Protein AF-A0A956YEV0-F1 (afdb_monomer_lite)

Radius of gyration: 24.1 Å; chains: 1; bounding box: 55×57×58 Å

Foldseek 3Di:
DVVVVVVVVVVVCVVCVVVVVVVVVVVVVVVCCVVVVVVLVVVQVVCVVVVHDNVSVVVVCCVVVVVVPDPDQDPVLVLCVVCVVVVVVQLVCLVVVVWAPDDVHNQFTARPPPCLQQADVRTWHWDCPPHTKIWGCGPRDNWIKMFDQDVVRQLVDCQDNNDFKHFPDDNDNRITTMDGRDD

Structure (mmCIF, N/CA/C/O backbone):
data_AF-A0A956YEV0-F1
#
_entry.id   AF-A0A956YEV0-F1
#
loop_
_atom_site.group_PDB
_atom_site.id
_atom_site.type_symbol
_atom_site.label_atom_id
_atom_site.label_alt_id
_atom_site.label_comp_id
_atom_site.label_asym_id
_atom_site.label_entity_id
_atom_site.label_seq_id
_atom_site.pdbx_PDB_ins_code
_atom_site.Cartn_x
_atom_site.Cartn_y
_atom_site.Cartn_z
_atom_site.occupancy
_atom_site.B_iso_or_equiv
_atom_site.auth_seq_id
_atom_site.auth_comp_id
_atom_site.auth_asym_id
_atom_site.auth_atom_id
_atom_site.pdbx_PDB_model_num
ATOM 1 N N . MET A 1 1 ? 11.017 -43.176 1.188 1.00 49.47 1 MET A N 1
ATOM 2 C CA . MET A 1 1 ? 12.329 -42.519 1.404 1.00 49.47 1 MET A CA 1
ATOM 3 C C . MET A 1 1 ? 12.764 -41.617 0.243 1.00 49.47 1 MET A C 1
ATOM 5 O O . MET A 1 1 ? 13.333 -40.572 0.508 1.00 49.47 1 MET A O 1
ATOM 9 N N . ILE A 1 2 ? 12.464 -41.952 -1.021 1.00 46.50 2 ILE A N 1
ATOM 10 C CA . ILE A 1 2 ? 12.851 -41.141 -2.201 1.00 46.50 2 ILE A CA 1
ATOM 11 C C . ILE A 1 2 ? 12.089 -39.799 -2.280 1.00 46.50 2 ILE A C 1
ATOM 13 O O . ILE A 1 2 ? 12.669 -38.778 -2.635 1.00 46.50 2 ILE A O 1
ATOM 17 N N . ILE A 1 3 ? 10.819 -39.773 -1.861 1.00 50.28 3 ILE A N 1
ATOM 18 C CA . ILE A 1 3 ? 9.962 -38.572 -1.911 1.00 50.28 3 ILE A CA 1
ATOM 19 C C . ILE A 1 3 ? 10.508 -37.441 -1.015 1.00 50.28 3 ILE A C 1
ATOM 21 O O . ILE A 1 3 ? 10.475 -36.281 -1.407 1.00 50.28 3 ILE A O 1
ATOM 25 N N . SER A 1 4 ? 11.101 -37.766 0.139 1.00 51.81 4 SER A N 1
ATOM 26 C CA . SER A 1 4 ? 11.660 -36.772 1.069 1.00 51.81 4 SER A CA 1
ATOM 27 C C . SER A 1 4 ? 12.926 -36.091 0.542 1.00 51.81 4 SER A C 1
ATOM 29 O O . SER A 1 4 ? 13.161 -34.928 0.849 1.00 51.81 4 SER A O 1
ATOM 31 N N . VAL A 1 5 ? 13.724 -36.785 -0.277 1.00 52.72 5 VAL A N 1
ATOM 32 C CA . VAL A 1 5 ? 14.942 -36.215 -0.876 1.00 52.72 5 VAL A CA 1
ATOM 33 C C . VAL A 1 5 ? 14.580 -35.266 -2.013 1.00 52.72 5 VAL A C 1
ATOM 35 O O . VAL A 1 5 ? 15.128 -34.173 -2.092 1.00 52.72 5 VAL A O 1
ATOM 38 N N . VAL A 1 6 ? 13.604 -35.636 -2.848 1.00 56.12 6 VAL A N 1
ATOM 39 C CA . VAL A 1 6 ? 13.112 -34.762 -3.925 1.00 56.12 6 VAL A CA 1
ATOM 40 C C . VAL A 1 6 ? 12.484 -33.496 -3.345 1.00 56.12 6 VAL A C 1
ATOM 42 O O . VAL A 1 6 ? 12.762 -32.409 -3.835 1.00 56.12 6 VAL A O 1
ATOM 45 N N . TYR A 1 7 ? 11.719 -33.612 -2.257 1.00 52.78 7 TYR A N 1
ATOM 46 C CA . TYR A 1 7 ? 11.111 -32.459 -1.591 1.00 52.78 7 TYR A CA 1
ATOM 47 C C . TYR A 1 7 ? 12.153 -31.550 -0.920 1.00 52.78 7 TYR A C 1
ATOM 49 O O . TYR A 1 7 ? 12.072 -30.332 -1.039 1.00 52.78 7 TYR A O 1
ATOM 57 N N . ALA A 1 8 ? 13.182 -32.123 -0.284 1.00 55.34 8 ALA A N 1
ATOM 58 C CA . ALA A 1 8 ? 14.284 -31.355 0.298 1.00 55.34 8 ALA A CA 1
ATOM 59 C C . ALA A 1 8 ? 15.119 -30.628 -0.770 1.00 55.34 8 ALA A C 1
ATOM 61 O O . ALA A 1 8 ? 15.509 -29.481 -0.568 1.00 55.34 8 ALA A O 1
ATOM 62 N N . VAL A 1 9 ? 15.349 -31.261 -1.926 1.00 56.38 9 VAL A N 1
ATOM 63 C CA . VAL A 1 9 ? 16.031 -30.640 -3.072 1.00 56.38 9 VAL A CA 1
ATOM 64 C C . VAL A 1 9 ? 15.164 -29.547 -3.698 1.00 56.38 9 VAL A C 1
ATOM 66 O O . VAL A 1 9 ? 15.685 -28.488 -4.031 1.00 56.38 9 VAL A O 1
ATOM 69 N N . TRP A 1 10 ? 13.850 -29.753 -3.807 1.00 50.56 10 TRP A N 1
ATOM 70 C CA . TRP A 1 10 ? 12.933 -28.746 -4.344 1.00 50.56 10 TRP A CA 1
ATOM 71 C C . TRP A 1 10 ? 12.845 -27.521 -3.425 1.00 50.56 10 TRP A C 1
ATOM 73 O O . TRP A 1 10 ? 13.013 -26.406 -3.899 1.00 50.56 10 TRP A O 1
ATOM 83 N N . ILE A 1 11 ? 12.728 -27.716 -2.105 1.00 57.25 11 ILE A N 1
ATOM 84 C CA . ILE A 1 11 ? 12.788 -26.628 -1.112 1.00 57.25 11 ILE A CA 1
ATOM 85 C C . ILE A 1 11 ? 14.146 -25.916 -1.164 1.00 57.25 11 ILE A C 1
ATOM 87 O O . ILE A 1 11 ? 14.185 -24.690 -1.157 1.00 57.25 11 ILE A O 1
ATOM 91 N N . TYR A 1 12 ? 15.257 -26.652 -1.266 1.00 53.91 12 TYR A N 1
ATOM 92 C CA . TYR A 1 12 ? 16.595 -26.061 -1.369 1.00 53.91 12 TYR A CA 1
ATOM 93 C C . TYR A 1 12 ? 16.759 -25.204 -2.632 1.00 53.91 12 TYR A C 1
ATOM 95 O O . TYR A 1 12 ? 17.322 -24.112 -2.568 1.00 53.91 12 TYR A O 1
ATOM 103 N N . ILE A 1 13 ? 16.240 -25.672 -3.772 1.00 51.28 13 ILE A N 1
ATOM 104 C CA . ILE A 1 13 ? 16.254 -24.927 -5.033 1.00 51.28 13 ILE A CA 1
ATOM 105 C C . ILE A 1 13 ? 15.357 -23.693 -4.916 1.00 51.28 13 ILE A C 1
ATOM 107 O O . ILE A 1 13 ? 15.847 -22.599 -5.172 1.00 51.28 13 ILE A O 1
ATOM 111 N N . SER A 1 14 ? 14.115 -23.833 -4.439 1.00 52.44 14 SER A N 1
ATOM 112 C CA . SER A 1 14 ? 13.163 -22.725 -4.271 1.00 52.44 14 SER A CA 1
ATOM 113 C C . SER A 1 14 ? 13.652 -21.643 -3.300 1.00 52.44 14 SER A C 1
ATOM 115 O O . SER A 1 14 ? 13.389 -20.462 -3.521 1.00 52.44 14 SER A O 1
ATOM 117 N N . PHE A 1 15 ? 14.403 -22.018 -2.258 1.00 49.31 15 PHE A N 1
ATOM 118 C CA . PHE A 1 15 ? 14.944 -21.080 -1.267 1.00 49.31 15 PHE A CA 1
ATOM 119 C C . PHE A 1 15 ? 16.204 -20.341 -1.761 1.00 49.31 15 PHE A C 1
ATOM 121 O O . PHE A 1 15 ? 16.477 -19.229 -1.314 1.00 49.31 15 PHE A O 1
ATOM 128 N N . ARG A 1 16 ? 16.968 -20.913 -2.709 1.00 46.91 16 ARG A N 1
ATOM 129 C CA . ARG A 1 16 ? 18.171 -20.284 -3.300 1.00 46.91 16 ARG A CA 1
ATOM 130 C C . ARG A 1 16 ? 17.929 -19.577 -4.636 1.00 46.91 16 ARG A C 1
ATOM 132 O O . ARG A 1 16 ? 18.722 -18.711 -5.002 1.00 46.91 16 ARG A O 1
ATOM 139 N N . THR A 1 17 ? 16.860 -19.899 -5.362 1.00 49.62 17 THR A N 1
ATOM 140 C CA . THR A 1 17 ? 16.550 -19.295 -6.668 1.00 49.62 17 THR A CA 1
ATOM 141 C C . THR A 1 17 ? 16.415 -17.766 -6.694 1.00 49.62 17 THR A C 1
A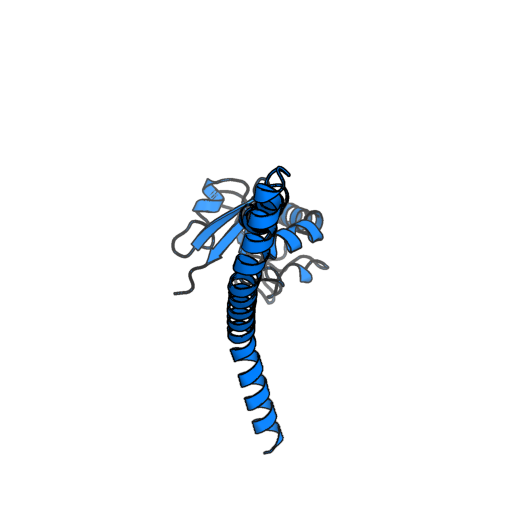TOM 143 O O . THR A 1 17 ? 16.911 -17.193 -7.663 1.00 49.62 17 THR A O 1
ATOM 146 N N . PRO A 1 18 ? 15.840 -17.053 -5.701 1.00 50.00 18 PRO A N 1
ATOM 147 C CA . PRO A 1 18 ? 15.725 -15.596 -5.816 1.00 50.00 18 PRO A CA 1
ATOM 148 C C . PRO A 1 18 ? 17.091 -14.890 -5.784 1.00 50.00 18 PRO A C 1
ATOM 150 O O . PRO A 1 18 ? 17.283 -13.917 -6.507 1.00 50.00 18 PRO A O 1
ATOM 153 N N . LEU A 1 19 ? 18.069 -15.420 -5.038 1.00 47.28 19 LEU A N 1
ATOM 154 C CA . LEU A 1 19 ? 19.427 -14.862 -4.980 1.00 47.28 19 LEU A CA 1
ATOM 155 C C . LEU A 1 19 ? 20.218 -15.118 -6.272 1.00 47.28 19 LEU A C 1
ATOM 157 O O . LEU A 1 19 ? 20.874 -14.209 -6.767 1.00 47.28 19 LEU A O 1
ATOM 161 N N . PHE A 1 20 ? 20.101 -16.307 -6.876 1.00 48.69 20 PHE A N 1
ATOM 162 C CA . PHE A 1 20 ? 20.795 -16.628 -8.134 1.00 48.69 20 PHE A CA 1
ATOM 163 C C . PHE A 1 20 ? 20.193 -15.948 -9.369 1.00 48.69 20 PHE A C 1
ATOM 165 O O . PHE A 1 20 ? 20.922 -15.663 -10.316 1.00 48.69 20 PHE A O 1
ATOM 172 N N . ILE A 1 21 ? 18.884 -15.677 -9.384 1.00 52.19 21 ILE A N 1
ATOM 173 C CA . ILE A 1 21 ? 18.256 -14.915 -10.473 1.00 52.19 21 ILE A CA 1
ATOM 174 C C . ILE A 1 21 ? 18.682 -13.445 -10.386 1.00 52.19 21 ILE A C 1
ATOM 176 O O . ILE A 1 21 ? 19.015 -12.861 -11.415 1.00 52.19 21 ILE A O 1
ATOM 180 N N . PHE A 1 22 ? 18.759 -12.872 -9.178 1.00 51.44 22 PHE A N 1
ATOM 181 C CA . PHE A 1 22 ? 19.294 -11.523 -8.969 1.00 51.44 22 PHE A CA 1
ATOM 182 C C . PHE A 1 22 ? 20.782 -11.423 -9.341 1.00 51.44 22 PHE A C 1
ATOM 184 O O . PHE A 1 22 ? 21.143 -10.543 -10.123 1.00 51.44 22 PHE A O 1
ATOM 191 N N . ASP A 1 23 ? 21.627 -12.351 -8.879 1.00 55.91 23 ASP A N 1
ATOM 192 C CA . ASP A 1 23 ? 23.053 -12.386 -9.246 1.00 55.91 23 ASP A CA 1
ATOM 193 C C . ASP A 1 23 ? 23.254 -12.630 -10.747 1.00 55.91 23 ASP A C 1
ATOM 195 O O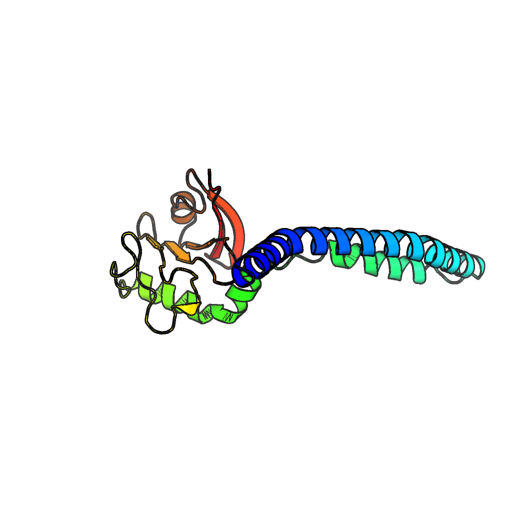 . ASP A 1 23 ? 24.093 -11.994 -11.383 1.00 55.91 23 ASP A O 1
ATOM 199 N N . GLY A 1 24 ? 22.444 -13.502 -11.351 1.00 61.44 24 GLY A N 1
ATOM 200 C CA . GLY A 1 24 ? 22.482 -13.781 -12.784 1.00 61.44 24 GLY A CA 1
ATOM 201 C C . GLY A 1 24 ? 22.110 -12.563 -13.627 1.00 61.44 24 GLY A C 1
ATOM 202 O O . GLY A 1 24 ? 22.781 -12.281 -14.619 1.00 61.44 24 GLY A O 1
ATOM 203 N N . TYR A 1 25 ? 21.091 -11.800 -13.222 1.00 64.56 25 TYR A N 1
ATOM 204 C CA . TYR A 1 25 ? 20.685 -10.578 -13.921 1.00 64.56 25 TYR A CA 1
ATOM 205 C C . TYR A 1 25 ? 21.735 -9.468 -13.789 1.00 64.56 25 TYR A C 1
ATOM 207 O O . TYR A 1 25 ? 22.034 -8.777 -14.767 1.00 64.56 25 TYR A O 1
ATOM 215 N N . ILE A 1 26 ? 22.340 -9.316 -12.605 1.00 68.75 26 ILE A N 1
ATOM 216 C CA . ILE A 1 26 ? 23.428 -8.355 -12.367 1.00 68.75 26 ILE A CA 1
ATOM 217 C C . ILE A 1 26 ? 24.669 -8.740 -13.184 1.00 68.75 26 ILE A C 1
ATOM 219 O O . ILE A 1 26 ? 25.222 -7.905 -13.897 1.00 68.75 26 ILE A O 1
ATOM 223 N N . CYS A 1 27 ? 25.076 -10.010 -13.182 1.00 69.25 27 CYS A N 1
ATOM 224 C CA . CYS A 1 27 ? 26.184 -10.474 -14.017 1.00 69.25 27 CYS A CA 1
ATOM 225 C C . CYS A 1 27 ? 25.891 -10.318 -15.517 1.00 69.25 27 CYS A C 1
ATOM 227 O O . CYS A 1 27 ? 26.752 -9.850 -16.259 1.00 69.25 27 CYS A O 1
ATOM 229 N N . TYR A 1 28 ? 24.685 -10.657 -15.976 1.00 73.00 28 TYR A N 1
ATOM 230 C CA . TYR A 1 28 ? 24.303 -10.532 -17.385 1.00 73.00 28 TYR A CA 1
ATOM 231 C C . TYR A 1 28 ? 24.277 -9.069 -17.848 1.00 73.00 28 TYR A C 1
ATOM 233 O O . TYR A 1 28 ? 24.817 -8.741 -18.906 1.00 73.00 28 TYR A O 1
ATOM 241 N N . SER A 1 29 ? 23.719 -8.171 -17.033 1.00 72.06 29 SER A N 1
ATOM 242 C CA . SER A 1 29 ? 23.718 -6.728 -17.303 1.00 72.06 29 SER A CA 1
ATOM 243 C C . SER A 1 29 ? 25.126 -6.125 -17.297 1.00 72.06 29 SER A C 1
ATOM 245 O O . SER A 1 29 ? 25.438 -5.327 -18.180 1.00 72.06 29 SER A O 1
ATOM 247 N N . LEU A 1 30 ? 26.014 -6.555 -16.392 1.00 72.81 30 LEU A N 1
ATOM 248 C CA . LEU A 1 30 ? 27.422 -6.140 -16.386 1.00 72.81 30 LEU A CA 1
ATOM 249 C C . LEU A 1 30 ? 28.169 -6.621 -17.637 1.00 72.81 30 LEU A C 1
ATOM 251 O O . LEU A 1 30 ? 28.904 -5.845 -18.245 1.00 72.81 30 LEU A O 1
ATOM 255 N N . ILE A 1 31 ? 27.952 -7.868 -18.063 1.00 76.75 31 ILE A N 1
ATOM 256 C CA . ILE A 1 31 ? 28.557 -8.417 -19.286 1.00 76.75 31 ILE A CA 1
ATOM 257 C C . ILE A 1 31 ? 28.072 -7.646 -20.519 1.00 76.75 31 ILE A C 1
ATOM 259 O O . ILE A 1 31 ? 28.885 -7.245 -21.355 1.00 76.75 31 ILE A O 1
ATOM 263 N N . LEU A 1 32 ? 26.765 -7.379 -20.620 1.00 75.88 32 LEU A N 1
ATOM 264 C CA . LEU A 1 32 ? 26.209 -6.561 -21.697 1.00 75.88 32 LEU A CA 1
ATOM 265 C C . LEU A 1 32 ? 26.794 -5.149 -21.698 1.00 75.88 32 LEU A C 1
ATOM 267 O O . LEU A 1 32 ? 27.112 -4.635 -22.766 1.00 75.88 32 LEU A O 1
ATOM 271 N N . LEU A 1 33 ? 26.995 -4.541 -20.529 1.00 78.06 33 LEU A N 1
ATOM 272 C CA . LEU A 1 33 ? 27.585 -3.212 -20.418 1.00 78.06 33 LEU A CA 1
ATOM 273 C C . LEU A 1 33 ? 29.052 -3.211 -20.870 1.00 78.06 33 LEU A C 1
ATOM 275 O O . LEU A 1 33 ? 29.441 -2.352 -21.660 1.00 78.06 33 LEU A O 1
ATOM 279 N N . VAL A 1 34 ? 29.851 -4.204 -20.471 1.00 79.50 34 VAL A N 1
ATOM 280 C CA . VAL A 1 34 ? 31.267 -4.338 -20.867 1.00 79.50 34 VAL A CA 1
ATOM 281 C C . VAL A 1 34 ? 31.437 -4.612 -22.364 1.00 79.50 34 VAL A C 1
ATOM 283 O O . VAL A 1 34 ? 32.412 -4.155 -22.953 1.00 79.50 34 VAL A O 1
ATOM 286 N N . ILE A 1 35 ? 30.502 -5.320 -23.006 1.00 80.00 35 ILE A N 1
ATOM 287 C CA . ILE A 1 35 ? 30.570 -5.616 -24.448 1.00 80.00 35 ILE A CA 1
ATOM 288 C C . ILE A 1 35 ? 29.966 -4.480 -25.286 1.00 80.00 35 ILE A C 1
ATOM 290 O O . ILE A 1 35 ? 30.525 -4.105 -26.319 1.00 80.00 35 ILE A O 1
ATOM 294 N N . ALA A 1 36 ? 28.844 -3.898 -24.859 1.00 76.56 36 ALA A N 1
ATOM 295 C CA . ALA A 1 36 ? 28.165 -2.851 -25.616 1.00 76.56 36 ALA A CA 1
ATOM 296 C C . ALA A 1 36 ? 28.930 -1.521 -25.574 1.00 76.56 36 ALA A C 1
ATOM 298 O O . ALA A 1 36 ? 28.987 -0.825 -26.587 1.00 76.56 36 ALA A O 1
ATOM 299 N N . THR A 1 37 ? 29.576 -1.185 -24.452 1.00 76.44 37 THR A N 1
ATOM 300 C CA . THR A 1 37 ? 30.362 0.056 -24.315 1.00 76.44 37 THR A CA 1
ATOM 301 C C . THR A 1 37 ? 31.471 0.221 -25.366 1.00 76.44 37 THR A C 1
ATOM 303 O O . THR A 1 37 ? 31.464 1.256 -26.037 1.00 76.44 37 THR A O 1
ATOM 306 N N . PRO A 1 38 ? 32.388 -0.740 -25.614 1.00 77.19 38 PRO A N 1
ATOM 307 C CA . PRO A 1 38 ? 33.447 -0.580 -26.609 1.00 77.19 38 PRO A CA 1
ATOM 308 C C . PRO A 1 38 ? 32.906 -0.565 -28.040 1.00 77.19 38 PRO A C 1
ATOM 310 O O . PRO A 1 38 ? 33.425 0.177 -28.874 1.00 77.19 38 PRO A O 1
ATOM 313 N N . ILE A 1 39 ? 31.850 -1.332 -28.330 1.00 80.56 39 ILE A N 1
ATOM 314 C CA . ILE A 1 39 ? 31.212 -1.363 -29.654 1.00 80.56 39 ILE A CA 1
ATOM 315 C C . ILE A 1 39 ? 30.571 -0.003 -29.956 1.00 80.56 39 ILE A C 1
ATOM 317 O O . ILE A 1 39 ? 30.805 0.581 -31.016 1.00 80.56 39 ILE A O 1
ATOM 321 N N . LEU A 1 40 ? 29.808 0.540 -29.008 1.00 72.56 40 LEU A N 1
ATOM 322 C CA . LEU A 1 40 ? 29.141 1.833 -29.151 1.00 72.56 40 LEU A CA 1
ATOM 323 C C . LEU A 1 40 ? 30.130 3.001 -29.136 1.00 72.56 40 LEU A C 1
ATOM 325 O O . LEU A 1 40 ? 29.924 3.978 -29.861 1.00 72.56 40 LEU A O 1
ATOM 329 N N . PHE A 1 41 ? 31.227 2.890 -28.383 1.00 77.94 41 PHE A N 1
ATOM 330 C CA . PHE A 1 41 ? 32.344 3.831 -28.440 1.00 77.94 41 PHE A CA 1
ATOM 331 C C . PHE A 1 41 ? 32.984 3.843 -29.834 1.00 77.94 41 PHE A C 1
ATOM 333 O O . PHE A 1 41 ? 33.161 4.911 -30.419 1.00 77.94 41 PHE A O 1
ATOM 340 N N . TRP A 1 42 ? 33.241 2.671 -30.425 1.00 80.06 42 TRP A N 1
ATOM 341 C CA . TRP A 1 42 ? 33.792 2.556 -31.780 1.00 80.06 42 TRP A CA 1
ATOM 342 C C . TRP A 1 42 ? 32.864 3.129 -32.858 1.00 80.06 42 TRP A C 1
ATOM 344 O O . TRP A 1 42 ? 33.322 3.807 -33.785 1.00 80.06 42 TRP A O 1
ATOM 354 N N . ILE A 1 43 ? 31.556 2.881 -32.743 1.00 78.69 43 ILE A N 1
ATOM 355 C CA . ILE A 1 43 ? 30.548 3.431 -33.659 1.00 78.69 43 ILE A CA 1
ATOM 356 C C . ILE A 1 43 ? 30.494 4.960 -33.538 1.00 78.69 43 ILE A C 1
ATOM 358 O O . ILE A 1 43 ? 30.500 5.647 -34.563 1.00 78.69 43 ILE A O 1
ATOM 362 N N . ASN A 1 44 ? 30.507 5.502 -32.315 1.00 70.12 44 ASN A N 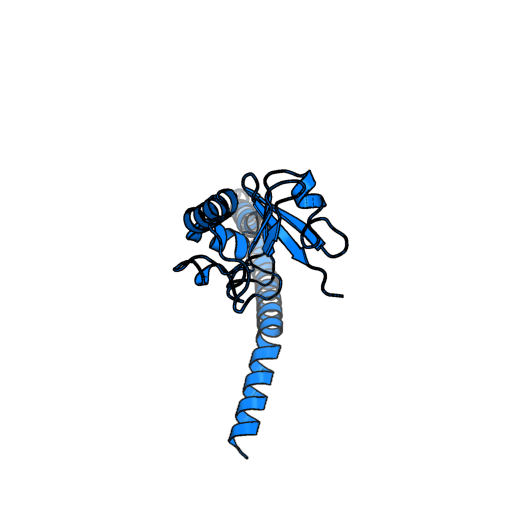1
ATOM 363 C CA . ASN A 1 44 ? 30.533 6.949 -32.083 1.00 70.12 44 ASN A CA 1
ATOM 364 C C . ASN A 1 44 ? 31.815 7.604 -32.589 1.00 70.12 44 ASN A C 1
ATOM 366 O O . ASN A 1 44 ? 31.737 8.640 -33.241 1.00 70.12 44 ASN A O 1
ATOM 370 N N . LEU A 1 45 ? 32.978 6.989 -32.360 1.00 75.94 45 LEU A N 1
ATOM 371 C CA . LEU A 1 45 ? 34.254 7.495 -32.858 1.00 75.94 45 LEU A CA 1
ATOM 372 C C . LEU A 1 45 ? 34.236 7.595 -34.390 1.00 75.94 45 LEU A C 1
ATOM 374 O O . LEU A 1 45 ? 34.599 8.624 -34.952 1.00 75.94 45 LEU A O 1
ATOM 378 N N . ARG A 1 46 ? 33.725 6.567 -35.081 1.00 78.94 46 ARG A N 1
ATOM 379 C CA . ARG A 1 46 ? 33.546 6.604 -36.543 1.00 78.94 46 ARG A CA 1
ATOM 380 C C . ARG A 1 46 ? 32.533 7.649 -37.008 1.00 78.94 46 ARG A C 1
ATOM 382 O O . ARG A 1 46 ? 32.738 8.236 -38.068 1.00 78.94 46 ARG A O 1
ATOM 389 N N . ALA A 1 47 ? 31.437 7.852 -36.280 1.00 71.44 47 ALA A N 1
ATOM 390 C CA . ALA A 1 47 ? 30.423 8.849 -36.625 1.00 71.44 47 ALA A CA 1
ATOM 391 C C . ALA A 1 47 ? 30.962 10.279 -36.457 1.00 71.44 47 ALA A C 1
ATOM 393 O O . ALA A 1 47 ? 30.838 11.085 -37.381 1.00 71.44 47 ALA A O 1
ATOM 394 N N . PHE A 1 48 ? 31.656 10.535 -35.346 1.00 72.62 48 PHE A N 1
ATOM 395 C CA . PHE A 1 48 ? 32.319 11.800 -35.041 1.00 72.62 48 PHE A CA 1
ATOM 396 C C . PHE A 1 48 ? 33.395 12.142 -36.080 1.00 72.62 48 PHE A C 1
ATOM 398 O O . PHE A 1 48 ? 33.384 13.233 -36.644 1.00 72.62 48 PHE A O 1
ATOM 405 N N . LEU A 1 49 ? 34.250 11.174 -36.439 1.00 74.25 49 LEU A N 1
ATOM 406 C CA . LEU A 1 49 ? 35.254 11.332 -37.503 1.00 74.25 49 LEU A CA 1
ATOM 407 C C . LEU A 1 49 ? 34.640 11.608 -38.889 1.00 74.25 49 LEU A C 1
ATOM 409 O O . LEU A 1 49 ? 35.324 12.114 -39.773 1.00 74.25 49 LEU A O 1
ATOM 413 N N . ARG A 1 50 ? 33.358 11.284 -39.098 1.00 77.31 50 ARG A N 1
ATOM 414 C CA . ARG A 1 50 ? 32.614 11.546 -40.342 1.00 77.31 50 ARG A CA 1
ATOM 415 C C . ARG A 1 50 ? 31.775 12.828 -40.287 1.00 77.31 50 ARG A C 1
ATOM 417 O O . ARG A 1 50 ? 30.940 13.028 -41.167 1.00 77.31 50 ARG A O 1
ATOM 424 N N . GLY A 1 51 ? 31.947 13.664 -39.260 1.00 69.44 51 GLY A N 1
ATOM 425 C CA . GLY A 1 51 ? 31.197 14.913 -39.086 1.00 69.44 51 GLY A CA 1
ATOM 426 C C . GLY A 1 51 ? 29.706 14.714 -38.790 1.00 69.44 51 GLY A C 1
ATOM 427 O O . GLY A 1 51 ? 28.935 15.669 -38.843 1.00 69.44 51 GLY A O 1
ATOM 428 N N . LYS A 1 52 ? 29.276 13.483 -38.484 1.00 65.00 52 LYS A N 1
ATOM 429 C CA . LYS A 1 52 ? 27.917 13.200 -38.017 1.00 65.00 52 LYS A CA 1
ATOM 430 C C . LYS A 1 52 ? 27.922 13.351 -36.496 1.00 65.00 52 LYS A C 1
ATOM 432 O O . LYS A 1 52 ? 28.756 12.747 -35.826 1.00 65.00 52 LYS A O 1
ATOM 437 N N . GLY A 1 53 ? 27.028 14.188 -35.966 1.00 63.94 53 GLY A N 1
ATOM 438 C CA . GLY A 1 53 ? 26.937 14.471 -34.529 1.00 63.94 53 GLY A CA 1
ATOM 439 C C . GLY A 1 53 ? 26.763 13.206 -33.668 1.00 63.94 53 GLY A C 1
ATOM 440 O O . GLY A 1 53 ? 26.438 12.138 -34.196 1.00 63.94 53 GLY A O 1
ATOM 441 N N . PRO A 1 54 ? 26.952 13.303 -32.339 1.00 70.62 54 PRO A N 1
ATOM 442 C CA . PRO A 1 54 ? 27.043 12.160 -31.423 1.00 70.62 54 PRO A CA 1
ATOM 443 C C . PRO A 1 54 ? 25.676 11.520 -31.101 1.00 70.62 54 PRO A C 1
ATOM 445 O O . PRO A 1 54 ? 25.366 11.222 -29.953 1.00 70.62 54 PRO A O 1
ATOM 448 N N . ILE A 1 55 ? 24.834 11.294 -32.110 1.00 74.75 55 ILE A N 1
ATOM 449 C CA . ILE A 1 55 ? 23.472 10.758 -31.965 1.00 74.75 55 ILE A CA 1
ATOM 450 C C . ILE A 1 55 ? 23.496 9.383 -31.283 1.00 74.75 55 ILE A C 1
ATOM 452 O O . ILE A 1 55 ? 22.670 9.105 -30.421 1.00 74.75 55 ILE A O 1
ATOM 456 N N . VAL A 1 56 ? 24.475 8.535 -31.614 1.00 70.00 56 VAL A N 1
ATOM 457 C CA . VAL A 1 56 ? 24.602 7.191 -31.025 1.00 70.00 56 VAL A CA 1
ATOM 458 C C . VAL A 1 56 ? 24.972 7.268 -29.540 1.00 70.00 56 VAL A C 1
ATOM 460 O O . VAL A 1 56 ? 24.486 6.468 -28.747 1.00 70.00 56 VAL A O 1
ATOM 463 N N . LEU A 1 57 ? 25.798 8.240 -29.138 1.00 70.25 57 LEU A N 1
ATOM 464 C CA . LEU A 1 57 ? 26.136 8.484 -27.734 1.00 70.25 57 LEU A CA 1
ATOM 465 C C . LEU A 1 57 ? 24.914 8.992 -26.964 1.00 70.25 57 LEU A C 1
ATOM 467 O O . LEU A 1 57 ? 24.661 8.515 -25.866 1.00 70.25 57 LEU A O 1
ATOM 471 N N . VAL A 1 58 ? 24.133 9.901 -27.555 1.00 75.94 58 VAL A N 1
ATOM 472 C CA . VAL A 1 58 ? 22.896 10.415 -26.947 1.00 75.94 58 VAL A CA 1
ATOM 473 C C . VAL A 1 58 ? 21.872 9.296 -26.753 1.00 75.94 58 VAL A C 1
ATOM 475 O O . VAL A 1 58 ? 21.308 9.188 -25.670 1.00 75.94 58 VAL A O 1
ATOM 478 N N . ILE A 1 59 ? 21.675 8.421 -27.747 1.00 78.44 59 ILE A N 1
ATOM 479 C CA . ILE A 1 59 ? 20.777 7.259 -27.625 1.00 78.44 59 ILE A CA 1
ATOM 480 C C . ILE A 1 59 ? 21.278 6.298 -26.542 1.00 78.44 59 ILE A C 1
ATOM 482 O O . ILE A 1 59 ? 20.486 5.842 -25.728 1.00 78.44 59 ILE A O 1
ATOM 486 N N . TYR A 1 60 ? 22.583 6.018 -26.480 1.00 70.25 60 TYR A N 1
ATOM 487 C CA . TYR A 1 60 ? 23.147 5.154 -25.440 1.00 70.25 60 TYR A CA 1
ATOM 488 C C . TYR A 1 60 ? 22.962 5.736 -24.034 1.00 70.25 60 TYR A C 1
ATOM 490 O O . TYR A 1 60 ? 22.493 5.042 -23.135 1.00 70.25 60 TYR A O 1
ATOM 498 N N . ILE A 1 61 ? 23.282 7.019 -23.853 1.00 73.56 61 ILE A N 1
ATOM 499 C CA . ILE A 1 61 ? 23.082 7.731 -22.589 1.00 73.56 61 ILE A CA 1
ATOM 500 C C . ILE A 1 61 ? 21.598 7.712 -22.214 1.00 73.56 61 ILE A C 1
ATOM 502 O O . ILE A 1 61 ? 21.275 7.407 -21.073 1.00 73.56 61 ILE A O 1
ATOM 506 N N . ALA A 1 62 ? 20.692 7.945 -23.166 1.00 76.38 62 ALA A N 1
ATOM 507 C CA . ALA A 1 62 ? 19.258 7.832 -22.929 1.00 76.38 62 ALA A CA 1
ATOM 508 C C . ALA A 1 62 ? 18.867 6.408 -22.493 1.00 76.38 62 ALA A C 1
ATOM 510 O O . ALA A 1 62 ? 18.201 6.249 -21.480 1.00 76.38 62 ALA A O 1
ATOM 511 N N . CYS A 1 63 ? 19.334 5.361 -23.177 1.00 75.88 63 CYS A N 1
ATOM 512 C CA . CYS A 1 63 ? 19.013 3.973 -22.833 1.00 75.88 63 CYS A CA 1
ATOM 513 C C . CYS A 1 63 ? 19.593 3.506 -21.489 1.00 75.88 63 CYS A C 1
ATOM 515 O O . CYS A 1 63 ? 19.021 2.604 -20.888 1.00 75.88 63 CYS A O 1
ATOM 517 N N . VAL A 1 64 ? 20.706 4.076 -21.019 1.00 71.75 64 VAL A N 1
ATOM 518 C CA . VAL A 1 64 ? 21.329 3.697 -19.737 1.00 71.75 64 VAL A CA 1
ATOM 519 C C . VAL A 1 64 ? 20.824 4.559 -18.580 1.00 71.75 64 VAL A C 1
ATOM 521 O O . VAL A 1 64 ? 20.586 4.040 -17.494 1.00 71.75 64 VAL A O 1
ATOM 524 N N . ILE A 1 65 ? 20.638 5.863 -18.799 1.00 72.56 65 ILE A N 1
ATOM 525 C CA . ILE A 1 65 ? 20.238 6.803 -17.744 1.00 72.56 65 ILE A CA 1
ATOM 526 C C . ILE A 1 65 ? 18.721 6.803 -17.534 1.00 72.56 65 ILE A C 1
ATOM 528 O O . ILE A 1 65 ? 18.295 6.814 -16.382 1.00 72.56 65 ILE A O 1
ATOM 532 N N . LEU A 1 66 ? 17.900 6.740 -18.596 1.00 70.25 66 LEU A N 1
ATOM 533 C CA . LEU A 1 66 ? 16.435 6.792 -18.451 1.00 70.25 66 LEU A CA 1
ATOM 534 C C . LEU A 1 66 ? 15.868 5.677 -17.554 1.00 70.25 66 LEU A C 1
ATOM 536 O O . LEU A 1 66 ? 15.018 5.987 -16.725 1.00 70.25 66 LEU A O 1
ATOM 540 N N . PRO A 1 67 ? 16.316 4.407 -17.636 1.00 67.75 67 PRO A N 1
ATOM 541 C CA . PRO A 1 67 ? 15.829 3.368 -16.727 1.00 67.75 67 PRO A CA 1
ATOM 542 C C . PRO A 1 67 ? 16.220 3.606 -15.266 1.00 67.75 67 PRO A C 1
ATOM 544 O O . PRO A 1 67 ? 15.533 3.139 -14.365 1.00 67.75 67 PRO A O 1
ATOM 547 N N . TRP A 1 68 ? 17.322 4.319 -15.018 1.00 66.38 68 TRP A N 1
ATOM 548 C CA . TRP A 1 68 ? 17.771 4.654 -13.666 1.00 66.38 68 TRP A CA 1
ATOM 549 C C . TRP A 1 68 ? 17.026 5.839 -13.060 1.00 66.38 68 TRP A C 1
ATOM 551 O O . TRP A 1 68 ? 16.914 5.907 -11.838 1.00 66.38 68 TRP A O 1
ATOM 561 N N . SER A 1 69 ? 16.506 6.745 -13.887 1.00 66.88 69 SER A N 1
ATOM 562 C CA . SER A 1 69 ? 15.710 7.888 -13.439 1.00 66.88 69 SER A CA 1
ATOM 563 C C . SER A 1 69 ? 14.202 7.625 -13.403 1.00 66.88 69 SER A C 1
ATOM 565 O O . SER A 1 69 ? 13.466 8.472 -12.899 1.00 66.88 69 SER A O 1
ATOM 567 N N . MET A 1 70 ? 13.719 6.481 -13.905 1.00 66.88 70 MET A N 1
ATOM 568 C CA . MET A 1 70 ? 12.312 6.108 -13.749 1.00 66.88 70 MET A CA 1
ATOM 569 C C . MET A 1 70 ? 12.003 5.761 -12.284 1.00 66.88 70 MET A C 1
ATOM 571 O O . MET A 1 70 ? 12.761 5.006 -11.663 1.00 66.88 70 MET A O 1
ATOM 575 N N . PRO A 1 71 ? 10.893 6.277 -11.720 1.00 69.44 71 PRO A N 1
ATOM 576 C CA . PRO A 1 71 ? 10.460 5.883 -10.389 1.00 69.44 71 PRO A CA 1
ATOM 577 C C . PRO A 1 71 ? 10.245 4.369 -10.369 1.00 69.44 71 PRO A C 1
ATOM 579 O O . PRO A 1 71 ? 9.561 3.809 -11.226 1.00 69.44 71 PRO A O 1
ATOM 582 N N . ARG A 1 72 ? 10.869 3.690 -9.403 1.00 75.88 72 ARG A N 1
ATOM 583 C CA . ARG A 1 72 ? 10.657 2.257 -9.203 1.00 75.88 72 ARG A CA 1
ATOM 584 C C . ARG A 1 72 ? 9.257 2.068 -8.631 1.00 75.88 72 ARG A C 1
ATOM 586 O O . ARG A 1 72 ? 9.053 2.325 -7.448 1.00 75.88 72 ARG A O 1
ATOM 593 N N . ILE A 1 73 ? 8.326 1.653 -9.486 1.00 83.25 73 ILE A N 1
ATOM 594 C CA . ILE A 1 73 ? 6.996 1.208 -9.070 1.00 83.25 73 ILE A CA 1
ATOM 595 C C . ILE A 1 73 ? 7.172 -0.103 -8.311 1.00 83.25 73 ILE A C 1
ATOM 597 O O . ILE A 1 73 ? 7.866 -1.011 -8.784 1.00 83.25 73 ILE A O 1
ATOM 601 N N . THR A 1 74 ? 6.600 -0.185 -7.115 1.00 86.56 74 THR A N 1
ATOM 602 C CA . THR A 1 74 ? 6.673 -1.399 -6.301 1.00 86.56 74 THR A CA 1
ATOM 603 C C . THR A 1 74 ? 5.500 -2.339 -6.597 1.00 86.56 74 THR A C 1
ATOM 605 O O . THR A 1 74 ? 4.521 -1.969 -7.252 1.00 86.56 74 THR A O 1
ATOM 608 N N . LEU A 1 75 ? 5.603 -3.593 -6.149 1.00 88.94 75 LEU A N 1
ATOM 609 C CA . LEU A 1 75 ? 4.519 -4.565 -6.329 1.00 88.94 75 LEU A CA 1
ATOM 610 C C . LEU A 1 75 ? 3.266 -4.138 -5.559 1.00 88.94 75 LEU A C 1
ATOM 612 O O . LEU A 1 75 ? 2.160 -4.315 -6.052 1.00 88.94 75 LEU A O 1
ATOM 616 N N . GLU A 1 76 ? 3.451 -3.539 -4.385 1.00 90.56 76 GLU A N 1
ATOM 617 C CA . GLU A 1 76 ? 2.377 -3.011 -3.547 1.00 90.56 76 GLU A CA 1
ATOM 618 C C . GLU A 1 76 ? 1.656 -1.849 -4.230 1.00 90.56 76 GLU A C 1
ATOM 620 O O . GLU A 1 76 ? 0.435 -1.826 -4.223 1.00 90.56 76 GLU A O 1
ATOM 625 N N . GLU A 1 77 ? 2.386 -0.939 -4.884 1.00 91.19 77 GLU A N 1
ATOM 626 C CA . GLU A 1 77 ? 1.786 0.150 -5.670 1.00 91.19 77 GLU A CA 1
ATOM 627 C C . GLU A 1 77 ? 0.943 -0.373 -6.823 1.00 91.19 77 GLU A C 1
ATOM 629 O O . GLU A 1 77 ? -0.150 0.123 -7.073 1.00 91.19 77 GLU A O 1
ATOM 634 N N . THR A 1 78 ? 1.447 -1.391 -7.520 1.00 93.06 78 THR A N 1
ATOM 635 C CA . THR A 1 78 ? 0.717 -1.989 -8.641 1.00 93.06 78 THR A CA 1
ATOM 636 C C . THR A 1 78 ? -0.543 -2.697 -8.144 1.00 93.06 78 THR A C 1
ATOM 638 O O . THR A 1 78 ? -1.605 -2.537 -8.734 1.00 93.06 78 THR A O 1
ATOM 641 N N . PHE A 1 79 ? -0.437 -3.436 -7.037 1.00 93.94 79 PHE A N 1
ATOM 642 C CA . PHE A 1 79 ? -1.562 -4.144 -6.431 1.00 93.94 79 PHE A CA 1
ATOM 643 C C . PHE A 1 79 ? -2.612 -3.188 -5.856 1.00 93.94 79 PHE A C 1
ATOM 645 O O . PHE A 1 79 ? -3.805 -3.411 -6.033 1.00 93.94 79 PHE A O 1
ATOM 652 N N . PHE A 1 80 ? -2.178 -2.102 -5.215 1.00 95.38 80 PHE A N 1
ATOM 653 C CA . PHE A 1 80 ? -3.069 -1.044 -4.755 1.00 95.38 80 PHE A CA 1
ATOM 654 C C . PHE A 1 80 ? -3.792 -0.382 -5.929 1.00 95.38 80 PHE A C 1
ATOM 656 O O . PHE A 1 80 ? -5.009 -0.288 -5.898 1.00 95.38 80 PHE A O 1
ATOM 663 N N . ALA A 1 81 ? -3.078 -0.013 -6.996 1.00 94.94 81 ALA A N 1
ATOM 664 C CA . ALA A 1 81 ? -3.692 0.594 -8.176 1.00 94.94 81 ALA A CA 1
ATOM 665 C C . ALA A 1 81 ? -4.699 -0.336 -8.883 1.00 94.94 81 ALA A C 1
ATOM 667 O O . ALA A 1 81 ? -5.672 0.140 -9.462 1.00 94.94 81 ALA A O 1
ATOM 668 N N . GLU A 1 82 ? -4.480 -1.654 -8.852 1.00 96.38 82 GLU A N 1
ATOM 669 C CA . GLU A 1 82 ? -5.404 -2.642 -9.425 1.00 96.38 82 GLU A CA 1
ATOM 670 C C . GLU A 1 82 ? -6.692 -2.795 -8.599 1.00 96.38 82 GLU A C 1
ATOM 672 O O . GLU A 1 82 ? -7.767 -2.944 -9.176 1.00 96.38 82 GLU A O 1
ATOM 677 N N . HIS A 1 83 ? -6.593 -2.704 -7.269 1.00 96.69 83 HIS A N 1
ATOM 678 C CA . HIS A 1 83 ? -7.697 -2.947 -6.330 1.00 96.69 83 HIS A CA 1
ATOM 679 C C . HIS A 1 83 ? -8.111 -1.701 -5.529 1.00 96.69 83 HIS A C 1
ATOM 681 O O . HIS A 1 83 ? -8.697 -1.818 -4.452 1.00 96.69 83 HIS A O 1
ATOM 687 N N . GLN A 1 84 ? -7.814 -0.498 -6.027 1.00 96.31 84 GLN A N 1
ATOM 688 C CA . GLN A 1 84 ? -7.959 0.752 -5.270 1.00 96.31 84 GLN A CA 1
ATOM 689 C C . GLN A 1 84 ? -9.373 0.936 -4.707 1.00 96.31 84 GLN A C 1
ATOM 691 O O . GLN A 1 84 ? -9.540 1.181 -3.514 1.00 96.31 84 GLN A O 1
ATOM 696 N N . SER A 1 85 ? -10.398 0.747 -5.542 1.00 97.50 85 SER A N 1
ATOM 697 C CA . SER A 1 85 ? -11.795 0.911 -5.125 1.00 97.50 85 SER A CA 1
ATOM 698 C C . SER A 1 85 ? -12.202 -0.065 -4.023 1.00 97.50 85 SER A C 1
ATOM 700 O O . SER A 1 85 ? -13.023 0.261 -3.175 1.00 97.50 85 SER A O 1
ATOM 702 N N . GLU A 1 86 ? -11.631 -1.268 -4.028 1.00 97.56 86 GLU A N 1
ATOM 703 C CA . GLU A 1 86 ? -11.922 -2.297 -3.032 1.00 97.56 86 GLU A CA 1
ATOM 704 C C . GLU A 1 86 ? -11.288 -1.960 -1.681 1.00 97.56 86 GLU A C 1
ATOM 706 O O . GLU A 1 86 ? -11.918 -2.101 -0.635 1.00 97.56 86 GLU A O 1
ATOM 711 N N . PHE A 1 87 ? -10.052 -1.459 -1.704 1.00 96.94 87 PHE A N 1
ATOM 712 C CA . PHE A 1 87 ? -9.383 -0.946 -0.515 1.00 96.94 87 PHE A CA 1
ATOM 713 C C . PHE A 1 87 ? -10.155 0.221 0.110 1.00 96.94 87 PHE A C 1
ATOM 715 O O . PHE A 1 87 ? -10.386 0.226 1.320 1.00 96.94 87 PHE A O 1
ATOM 722 N N . GLU A 1 88 ? -10.592 1.180 -0.708 1.00 97.25 88 GLU A N 1
ATOM 723 C CA . GLU A 1 88 ? -11.401 2.319 -0.263 1.00 97.25 88 GLU A CA 1
ATOM 724 C C . GLU A 1 88 ? -12.747 1.879 0.327 1.00 97.25 88 GLU A C 1
ATOM 726 O O . GLU A 1 88 ? -13.170 2.405 1.357 1.00 97.25 88 GLU A O 1
ATOM 731 N N . GLU A 1 89 ? -13.401 0.880 -0.269 1.00 97.44 89 GLU A N 1
ATOM 732 C CA . GLU A 1 89 ? -14.660 0.346 0.251 1.00 97.44 89 GLU A CA 1
ATOM 733 C C . GLU A 1 89 ? -14.476 -0.317 1.620 1.00 97.44 89 GLU A C 1
ATOM 735 O O . GLU A 1 89 ? -15.256 -0.059 2.538 1.00 97.44 89 GLU A O 1
ATOM 740 N N . VAL A 1 90 ? -13.421 -1.117 1.806 1.00 96.94 90 VAL A N 1
ATOM 741 C CA . VAL A 1 90 ? -13.124 -1.708 3.120 1.00 96.94 90 VAL A CA 1
ATOM 742 C C . VAL A 1 90 ? -12.837 -0.620 4.157 1.00 96.94 90 VAL A C 1
ATOM 744 O O . VAL A 1 90 ? -13.306 -0.724 5.290 1.00 96.94 90 VAL A O 1
ATOM 747 N N . VAL A 1 91 ? -12.128 0.449 3.788 1.00 97.50 91 VAL A N 1
ATOM 748 C CA . VAL A 1 91 ? -11.903 1.603 4.674 1.00 97.50 91 VAL A CA 1
ATOM 749 C C . VAL A 1 91 ? -13.220 2.288 5.048 1.00 97.50 91 VAL A C 1
ATOM 751 O O . VAL A 1 91 ? -13.424 2.628 6.213 1.00 97.50 91 VAL A O 1
ATOM 754 N N . GLU A 1 92 ? -14.145 2.459 4.106 1.00 97.69 92 GLU A N 1
ATOM 755 C CA . GLU A 1 92 ? -15.455 3.053 4.386 1.00 97.69 92 GLU A CA 1
ATOM 756 C C . GLU A 1 92 ? -16.308 2.154 5.298 1.00 97.69 92 GLU A C 1
ATOM 758 O O . GLU A 1 92 ? -16.936 2.632 6.243 1.00 97.69 92 GLU A O 1
ATOM 763 N N . LEU A 1 93 ? -16.267 0.834 5.098 1.00 96.88 93 LEU A N 1
ATOM 764 C CA . LEU A 1 93 ? -16.902 -0.126 6.005 1.00 96.88 93 LEU A CA 1
ATOM 765 C C . LEU A 1 93 ? -16.284 -0.073 7.411 1.00 96.88 93 LEU A C 1
ATOM 767 O O . LEU A 1 93 ? -17.014 -0.158 8.404 1.00 96.88 93 LEU A O 1
ATOM 771 N N . ALA A 1 94 ? -14.962 0.114 7.511 1.00 96.12 94 ALA A N 1
ATOM 772 C CA . ALA A 1 94 ? -14.264 0.317 8.781 1.00 96.12 94 ALA A CA 1
ATOM 773 C C . ALA A 1 94 ? -14.747 1.598 9.465 1.00 96.12 94 ALA A C 1
ATOM 775 O O . ALA A 1 94 ? -15.132 1.571 10.632 1.00 96.12 94 ALA A O 1
ATOM 776 N N . ARG A 1 95 ? -14.821 2.704 8.718 1.00 96.56 95 ARG A N 1
ATOM 777 C CA . ARG A 1 95 ? -15.322 4.000 9.196 1.00 96.56 95 ARG A CA 1
ATOM 778 C C . ARG A 1 95 ? -16.744 3.902 9.746 1.00 96.56 95 ARG A C 1
ATOM 780 O O . ARG A 1 95 ? -17.065 4.530 10.752 1.00 96.56 95 ARG A O 1
ATOM 787 N N . GLN A 1 96 ? -17.586 3.086 9.119 1.00 96.50 96 GLN A N 1
ATOM 788 C CA . GLN A 1 96 ? -18.964 2.843 9.550 1.00 96.50 96 GLN A CA 1
ATOM 789 C C . GLN A 1 96 ? -19.084 1.818 10.693 1.00 96.50 96 GLN A C 1
ATOM 791 O O . GLN A 1 96 ? -20.194 1.568 11.167 1.00 96.50 96 GLN A O 1
ATOM 796 N N . GLY A 1 97 ? -17.977 1.211 11.136 1.00 93.44 97 GLY A N 1
ATOM 797 C CA . GLY A 1 97 ? -17.970 0.174 12.168 1.00 93.44 97 GLY A CA 1
ATOM 798 C C . GLY A 1 97 ? -18.660 -1.123 11.735 1.00 93.44 97 GLY A C 1
ATOM 799 O O . GLY A 1 97 ? -19.170 -1.858 12.578 1.00 93.44 97 GLY A O 1
ATOM 800 N N . GLN A 1 98 ? -18.716 -1.396 10.429 1.00 93.75 98 GLN A N 1
ATOM 801 C CA . GLN A 1 98 ? -19.396 -2.564 9.853 1.00 93.75 98 GLN A CA 1
ATOM 802 C C . GLN A 1 98 ? -18.479 -3.781 9.682 1.00 93.75 98 GLN A C 1
ATOM 804 O O . GLN A 1 98 ? -18.896 -4.801 9.136 1.00 93.75 98 GLN A O 1
ATOM 809 N N . ILE A 1 99 ? -17.234 -3.690 10.149 1.00 92.06 99 ILE A N 1
ATOM 810 C CA . ILE A 1 99 ? -16.273 -4.786 10.073 1.00 92.06 99 ILE A CA 1
ATOM 811 C C . ILE A 1 99 ? -16.361 -5.639 11.337 1.00 92.06 99 ILE A C 1
ATOM 813 O O . ILE A 1 99 ? -16.313 -5.138 12.461 1.00 92.06 99 ILE A O 1
ATOM 817 N N . GLU A 1 100 ? -16.479 -6.950 11.147 1.00 89.94 100 GLU A N 1
ATOM 818 C CA . GLU A 1 100 ? -16.587 -7.905 12.241 1.00 89.94 100 GLU A CA 1
ATOM 819 C C . GLU A 1 100 ? -15.231 -8.103 12.936 1.00 89.94 100 GLU A C 1
ATOM 821 O O . GLU A 1 100 ? -14.239 -8.508 12.326 1.00 89.94 100 GLU A O 1
ATOM 826 N N . HIS A 1 101 ? -15.190 -7.825 14.239 1.00 87.50 101 HIS A N 1
ATOM 827 C CA . HIS A 1 101 ? -14.027 -8.100 15.075 1.00 87.50 101 HIS A CA 1
ATOM 828 C C . HIS A 1 101 ? -14.008 -9.571 15.517 1.00 87.50 101 HIS A C 1
ATOM 830 O O . HIS A 1 101 ? -15.002 -10.076 16.046 1.00 87.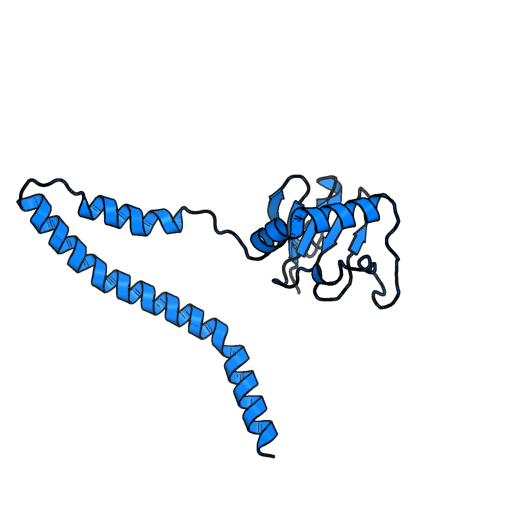50 101 HIS A O 1
ATOM 836 N N . GLY A 1 102 ? -12.854 -10.236 15.407 1.00 77.88 102 GLY A N 1
ATOM 837 C CA . GLY A 1 102 ? -12.632 -11.571 15.970 1.00 77.88 102 GLY A CA 1
ATOM 838 C C . GLY A 1 102 ? -12.675 -12.727 14.963 1.00 77.88 102 GLY A C 1
ATOM 839 O O . GLY A 1 102 ? -12.068 -12.684 13.896 1.00 77.88 102 GLY A O 1
ATOM 840 N N . GLY A 1 103 ? -13.299 -13.845 15.349 1.00 81.62 103 GLY A N 1
ATOM 841 C CA . GLY A 1 103 ? -13.267 -15.091 14.575 1.00 81.62 103 GLY A CA 1
ATOM 842 C C . GLY A 1 103 ? -11.880 -15.745 14.568 1.00 81.62 103 GLY A C 1
ATOM 843 O O . GLY A 1 103 ? -11.346 -16.094 15.620 1.00 81.62 103 GLY A O 1
ATOM 844 N N . MET A 1 104 ? -11.299 -15.928 13.378 1.00 85.06 104 MET A N 1
ATOM 845 C CA . MET A 1 104 ? -9.928 -16.443 13.216 1.00 85.06 104 MET A CA 1
ATOM 846 C C . MET A 1 104 ? -8.855 -15.374 13.494 1.00 85.06 104 MET A C 1
ATOM 848 O O . MET A 1 104 ? -7.687 -15.715 13.674 1.00 85.06 104 MET A O 1
ATOM 852 N N . CYS A 1 105 ? -9.247 -14.099 13.567 1.00 88.38 105 CYS A N 1
ATOM 853 C CA . CYS A 1 105 ? -8.369 -12.951 13.759 1.00 88.38 105 CYS A CA 1
ATOM 854 C C . CYS A 1 105 ? -8.427 -12.490 15.226 1.00 88.38 105 CYS A C 1
ATOM 856 O O . CYS A 1 105 ? -9.194 -11.603 15.575 1.00 88.38 105 CYS A O 1
ATOM 858 N N . GLN A 1 106 ? -7.653 -13.119 16.122 1.00 81.75 106 GLN A N 1
ATOM 859 C CA . GLN A 1 106 ? -7.769 -12.906 17.583 1.00 81.75 106 GLN A CA 1
ATOM 860 C C . GLN A 1 106 ? -7.621 -11.445 18.043 1.00 81.75 106 GLN A C 1
ATOM 862 O O . GLN A 1 106 ? -8.301 -11.037 18.982 1.00 81.75 106 GLN A O 1
ATOM 867 N N . TYR A 1 107 ? -6.733 -10.686 17.401 1.00 84.19 107 TYR A N 1
ATOM 868 C CA . TYR A 1 107 ? -6.416 -9.288 17.731 1.00 84.19 107 TYR A CA 1
ATOM 869 C C . TYR A 1 107 ? -6.672 -8.344 16.549 1.00 84.19 107 TYR A C 1
ATOM 871 O O . TYR A 1 107 ? -6.120 -7.251 16.489 1.00 84.19 107 TYR A O 1
ATOM 879 N N . ALA A 1 108 ? -7.453 -8.805 15.574 1.00 90.75 108 ALA A N 1
ATOM 880 C CA . ALA A 1 108 ? -7.673 -8.133 14.306 1.00 90.75 108 ALA A CA 1
ATOM 881 C C . ALA A 1 108 ? -9.129 -8.320 13.858 1.00 90.75 108 ALA A C 1
ATOM 883 O O . ALA A 1 108 ? -9.939 -8.981 14.511 1.00 90.75 108 ALA A O 1
ATOM 884 N N . TYR A 1 109 ? -9.463 -7.722 12.727 1.00 93.81 109 TYR A N 1
ATOM 885 C CA . TYR A 1 109 ? -10.787 -7.779 12.139 1.00 93.81 109 TYR A CA 1
ATOM 886 C C . TYR A 1 109 ? -10.795 -8.725 10.943 1.00 93.81 109 TYR A C 1
ATOM 888 O O . TYR A 1 109 ? -9.787 -8.896 10.249 1.00 93.81 109 TYR A O 1
ATOM 896 N N . LEU A 1 110 ? -11.947 -9.345 10.704 1.00 93.56 110 LEU A N 1
ATOM 897 C CA . LEU A 1 110 ? -12.160 -10.143 9.507 1.00 93.56 110 LEU A CA 1
ATOM 898 C C . LEU A 1 110 ? -12.408 -9.202 8.322 1.00 93.56 110 LEU A C 1
ATOM 900 O O . LEU A 1 110 ? -13.236 -8.298 8.435 1.00 93.56 110 LEU A O 1
ATOM 904 N N . PRO A 1 111 ? -11.733 -9.400 7.178 1.00 92.12 111 PRO A N 1
ATOM 905 C CA . PRO A 1 111 ? -12.065 -8.677 5.966 1.00 92.12 111 PRO A CA 1
ATOM 906 C C . PRO A 1 111 ? -13.524 -8.977 5.585 1.00 92.12 111 PRO A C 1
ATOM 908 O O . PRO A 1 111 ? -13.967 -10.123 5.741 1.00 92.12 111 PRO A O 1
ATOM 911 N N . PRO A 1 112 ? -14.278 -7.984 5.081 1.00 93.12 112 PRO A N 1
ATOM 912 C CA . PRO A 1 112 ? -15.646 -8.215 4.637 1.00 93.12 112 PRO A CA 1
ATOM 913 C C . PRO A 1 112 ? -15.693 -9.262 3.513 1.00 93.12 112 PRO A C 1
ATOM 915 O O . PRO A 1 112 ? -14.728 -9.443 2.765 1.00 93.12 112 PRO A O 1
ATOM 918 N N . ALA A 1 113 ? -16.821 -9.965 3.397 1.00 91.81 113 ALA A N 1
ATOM 919 C CA . ALA A 1 113 ? -16.968 -11.068 2.448 1.00 91.81 113 ALA A CA 1
ATOM 920 C C . ALA A 1 113 ? -16.703 -10.610 1.002 1.00 91.81 113 ALA A C 1
ATOM 922 O O . ALA A 1 113 ? -17.333 -9.668 0.527 1.00 91.81 113 ALA A O 1
ATOM 923 N N . GLY A 1 114 ? -15.796 -11.296 0.300 1.00 92.12 114 GLY A N 1
ATOM 924 C CA . GLY A 1 114 ? -15.345 -10.941 -1.053 1.00 92.12 114 GLY A CA 1
ATOM 925 C C . GLY A 1 114 ? -13.994 -10.218 -1.096 1.00 92.12 114 GLY A C 1
ATOM 926 O O . GLY A 1 114 ? -13.283 -10.321 -2.098 1.00 92.12 114 GLY A O 1
ATOM 927 N N . TYR A 1 115 ? -13.582 -9.578 0.001 1.00 94.50 115 TYR A N 1
ATOM 928 C CA . TYR A 1 115 ? -12.339 -8.802 0.095 1.00 94.50 115 TYR A CA 1
ATOM 929 C C . TYR A 1 115 ? -11.179 -9.576 0.740 1.00 94.50 115 TYR A C 1
ATOM 931 O O . TYR A 1 115 ? -10.106 -9.031 0.997 1.00 94.50 115 TYR A O 1
ATOM 939 N N . GLU A 1 116 ? -11.328 -10.884 0.973 1.00 93.38 116 GLU A N 1
ATOM 940 C CA . GLU A 1 116 ? -10.303 -11.715 1.623 1.00 93.38 116 GLU A CA 1
ATOM 941 C C . GLU A 1 116 ? -9.021 -11.847 0.789 1.00 93.38 116 GLU A C 1
ATOM 943 O O . GLU A 1 116 ? -7.998 -12.339 1.273 1.00 93.38 116 GLU A O 1
ATOM 948 N N . HIS A 1 117 ? -9.080 -11.483 -0.491 1.00 93.81 117 HIS A N 1
ATOM 949 C CA . HIS A 1 117 ? -7.952 -11.523 -1.411 1.00 93.81 117 HIS A CA 1
ATOM 950 C C . HIS A 1 117 ? -7.017 -10.314 -1.282 1.00 93.81 117 HIS A C 1
ATOM 952 O O . HIS A 1 117 ? -5.861 -10.420 -1.693 1.00 93.81 117 HIS A O 1
ATOM 958 N N . LEU A 1 118 ? -7.468 -9.230 -0.642 1.00 94.12 118 LEU A N 1
ATOM 959 C CA . LEU A 1 118 ? -6.652 -8.044 -0.382 1.00 94.12 118 LEU A CA 1
ATOM 960 C C . LEU A 1 118 ? -5.554 -8.302 0.661 1.00 94.12 118 LEU A C 1
ATOM 962 O O . LEU A 1 118 ? -4.562 -7.581 0.698 1.00 94.12 118 LEU A O 1
ATOM 966 N N . THR A 1 119 ? -5.696 -9.351 1.482 1.00 92.88 119 THR A N 1
ATOM 967 C CA . THR A 1 119 ? -4.766 -9.702 2.568 1.00 92.88 119 THR A CA 1
ATOM 968 C C . THR A 1 119 ? -4.299 -11.169 2.498 1.00 92.88 119 THR A C 1
ATOM 970 O O . THR A 1 119 ? -5.031 -12.054 2.033 1.00 92.88 119 THR A O 1
ATOM 973 N N . ILE A 1 120 ? -3.061 -11.456 2.923 1.00 87.81 120 ILE A N 1
ATOM 974 C CA . ILE A 1 120 ? -2.493 -12.820 3.001 1.00 87.81 120 ILE A CA 1
ATOM 975 C C . ILE A 1 120 ? -3.194 -13.638 4.081 1.00 87.81 120 ILE A C 1
ATOM 977 O O . ILE A 1 120 ? -3.685 -14.734 3.803 1.00 87.81 120 ILE A O 1
ATOM 981 N N . ASP A 1 121 ? -3.272 -13.091 5.292 1.00 80.62 121 ASP A N 1
ATOM 982 C CA . ASP A 1 121 ? -3.684 -13.834 6.486 1.00 80.62 121 ASP A CA 1
ATOM 983 C C . ASP A 1 121 ? -5.192 -13.774 6.741 1.00 80.62 121 ASP A C 1
ATOM 985 O O . ASP A 1 121 ? -5.676 -14.261 7.761 1.00 80.62 121 ASP A O 1
ATOM 989 N N . LYS A 1 122 ? -5.958 -13.217 5.790 1.00 84.44 122 LYS A N 1
ATOM 990 C CA . LYS A 1 122 ? -7.410 -12.999 5.917 1.00 84.44 122 LYS A CA 1
ATOM 991 C C . LYS A 1 122 ? -7.774 -12.216 7.181 1.00 84.44 122 LYS A C 1
ATOM 993 O O . LYS A 1 122 ? -8.847 -12.428 7.735 1.00 84.44 122 LYS A O 1
ATOM 998 N N . CYS A 1 123 ? -6.888 -11.325 7.612 1.00 91.56 123 CYS A N 1
ATOM 999 C CA . CYS A 1 123 ? -7.105 -10.392 8.706 1.00 91.56 123 CYS A CA 1
ATOM 1000 C C . CYS A 1 123 ? -6.705 -8.986 8.253 1.00 91.56 123 CYS A C 1
ATOM 1002 O O . CYS A 1 123 ? -5.819 -8.830 7.404 1.00 91.56 123 CYS A O 1
ATOM 1004 N N . ILE A 1 124 ? -7.369 -7.989 8.825 1.00 93.62 124 ILE A N 1
ATOM 1005 C CA . ILE A 1 124 ? -7.051 -6.565 8.690 1.00 93.62 124 ILE A CA 1
ATOM 1006 C C . ILE A 1 124 ? -6.997 -5.950 10.087 1.00 93.62 124 ILE A C 1
ATOM 1008 O O . ILE A 1 124 ? -7.767 -6.343 10.967 1.00 93.62 124 ILE A O 1
ATOM 1012 N N . PHE A 1 125 ? -6.094 -5.004 10.321 1.00 92.56 125 PHE A N 1
ATOM 1013 C CA . PHE A 1 125 ? -6.042 -4.299 11.602 1.00 92.56 125 PHE A CA 1
ATOM 1014 C C . PHE A 1 125 ? -6.720 -2.947 11.453 1.00 92.56 125 PHE A C 1
ATOM 1016 O O . PHE A 1 125 ? -6.482 -2.240 10.480 1.00 92.56 125 PHE A O 1
ATOM 1023 N N . VAL A 1 126 ? -7.584 -2.607 12.408 1.00 93.75 126 VAL A N 1
ATOM 1024 C CA . VAL A 1 126 ? -8.316 -1.340 12.419 1.00 93.75 126 VAL A CA 1
ATOM 1025 C C . VAL A 1 126 ? -8.121 -0.686 13.777 1.00 93.75 126 VAL A C 1
ATOM 1027 O O . VAL A 1 126 ? -8.453 -1.277 14.808 1.00 93.75 126 VAL A O 1
ATOM 1030 N N . GLU A 1 127 ? -7.611 0.538 13.771 1.00 92.88 127 GLU A N 1
ATOM 1031 C CA . GLU A 1 127 ? -7.506 1.393 14.949 1.00 92.88 127 GLU A CA 1
ATOM 1032 C C . GLU A 1 127 ? -8.315 2.669 14.727 1.00 92.88 127 GLU A C 1
ATOM 1034 O O . GLU A 1 127 ? -8.365 3.191 13.620 1.00 92.88 127 GLU A O 1
ATOM 1039 N N . TYR A 1 128 ? -8.972 3.164 15.777 1.00 92.56 128 TYR A N 1
ATOM 1040 C CA . TYR A 1 128 ? -9.830 4.356 15.704 1.00 92.56 128 TYR A CA 1
ATOM 1041 C C . TYR A 1 128 ? -9.268 5.554 16.479 1.00 92.56 128 TYR A C 1
ATOM 1043 O O . TYR A 1 128 ? -9.867 6.627 16.476 1.00 92.56 128 TYR A O 1
ATOM 1051 N N . VAL A 1 129 ? -8.163 5.371 17.208 1.00 90.88 129 VAL A N 1
ATOM 1052 C CA . VAL A 1 129 ? -7.586 6.389 18.093 1.00 90.88 129 VAL A CA 1
ATOM 1053 C C . VAL A 1 129 ? -6.101 6.525 17.761 1.00 90.88 129 VAL A C 1
ATOM 1055 O O . VAL A 1 129 ? -5.398 5.524 17.855 1.00 90.88 129 VAL A O 1
ATOM 1058 N N . PRO A 1 130 ? -5.597 7.731 17.430 1.00 90.38 130 PRO A N 1
ATOM 1059 C CA . PRO A 1 130 ? -6.268 9.042 17.475 1.00 90.38 130 PRO A CA 1
ATOM 1060 C C . PRO A 1 130 ? -7.218 9.351 16.300 1.00 90.38 130 PRO A C 1
ATOM 1062 O O . PRO A 1 130 ? -8.057 10.237 16.439 1.00 90.38 130 PRO A O 1
ATOM 1065 N N . ALA A 1 131 ? -7.113 8.633 15.182 1.00 94.19 131 ALA A N 1
ATOM 1066 C CA . ALA A 1 131 ? -8.049 8.667 14.054 1.00 94.19 131 ALA A CA 1
ATOM 1067 C C . ALA A 1 131 ? -8.108 7.273 13.403 1.00 94.19 131 ALA A C 1
ATOM 1069 O O . ALA A 1 131 ? -7.441 6.355 13.887 1.00 94.19 131 ALA A O 1
ATOM 1070 N N . LEU A 1 132 ? -8.904 7.100 12.341 1.00 95.81 132 LEU A N 1
ATOM 1071 C CA . LEU A 1 132 ? -9.013 5.807 11.668 1.00 95.81 132 LEU A CA 1
ATOM 1072 C C . LEU A 1 132 ? -7.702 5.439 10.958 1.00 95.81 132 LEU A C 1
ATOM 1074 O O . LEU A 1 132 ? -7.220 6.174 10.090 1.00 95.81 132 LEU A O 1
ATOM 1078 N N . THR A 1 133 ? -7.200 4.253 11.284 1.00 95.56 133 THR A N 1
ATOM 1079 C CA . THR A 1 133 ? -6.097 3.582 10.600 1.00 95.56 133 THR A CA 1
ATOM 1080 C C . THR A 1 133 ? -6.543 2.179 10.208 1.00 95.56 133 THR A C 1
ATOM 1082 O O . THR A 1 133 ? -7.121 1.465 11.029 1.00 95.56 133 THR A O 1
ATOM 1085 N N . VAL A 1 134 ? -6.274 1.771 8.967 1.00 95.50 134 VAL A N 1
ATOM 1086 C CA . VAL A 1 134 ? -6.563 0.417 8.472 1.00 95.50 134 VAL A CA 1
ATOM 1087 C C . VAL A 1 134 ? -5.309 -0.170 7.838 1.00 95.50 134 VAL A C 1
ATOM 1089 O O . VAL A 1 134 ? -4.774 0.395 6.888 1.00 95.50 134 VAL A O 1
ATOM 1092 N N . GLU A 1 135 ? -4.849 -1.307 8.348 1.00 94.25 135 GLU A N 1
ATOM 1093 C CA . GLU A 1 135 ? -3.691 -2.037 7.832 1.00 94.25 135 GLU A CA 1
ATOM 1094 C C . GLU A 1 135 ? -4.123 -3.279 7.055 1.00 94.25 135 GLU A C 1
ATOM 1096 O O . GLU A 1 135 ? -4.917 -4.105 7.521 1.00 94.25 135 GLU A O 1
ATOM 1101 N N . PHE A 1 136 ? -3.506 -3.436 5.888 1.00 94.50 136 PHE A N 1
ATOM 1102 C CA . PHE A 1 136 ? -3.590 -4.606 5.036 1.00 94.50 136 PHE A CA 1
ATOM 1103 C C . PHE A 1 136 ? -2.198 -5.214 4.851 1.00 94.50 136 PHE A C 1
ATOM 1105 O O . PHE A 1 136 ? -1.216 -4.502 4.636 1.00 94.50 136 PHE A O 1
ATOM 1112 N N . THR A 1 137 ? -2.117 -6.545 4.852 1.00 92.31 137 THR A N 1
ATOM 1113 C CA . THR A 1 137 ? -0.914 -7.297 4.461 1.00 92.31 137 THR A CA 1
ATOM 1114 C C . THR A 1 137 ? -1.121 -7.863 3.050 1.00 92.31 137 THR A C 1
ATOM 1116 O O . THR A 1 137 ? -1.665 -8.963 2.920 1.00 92.31 137 THR A O 1
ATOM 1119 N N . PRO A 1 138 ? -0.748 -7.143 1.973 1.00 90.69 138 PRO A N 1
ATOM 1120 C CA . PRO A 1 138 ? -1.114 -7.489 0.601 1.00 90.69 138 PRO A CA 1
ATOM 1121 C C . PRO A 1 138 ? -0.604 -8.865 0.188 1.00 90.69 138 PRO A C 1
ATOM 1123 O O . PRO A 1 138 ? 0.513 -9.243 0.518 1.00 90.69 138 PRO A O 1
ATOM 1126 N N . ARG A 1 139 ? -1.343 -9.598 -0.653 1.00 88.56 139 ARG A N 1
ATOM 1127 C CA . ARG A 1 139 ? -0.907 -10.936 -1.113 1.00 88.56 139 ARG A CA 1
ATOM 1128 C C . ARG A 1 139 ? 0.396 -10.983 -1.895 1.00 88.56 139 ARG A C 1
ATOM 1130 O O . ARG A 1 139 ? 1.028 -12.035 -1.988 1.00 88.56 139 ARG A O 1
ATOM 1137 N N 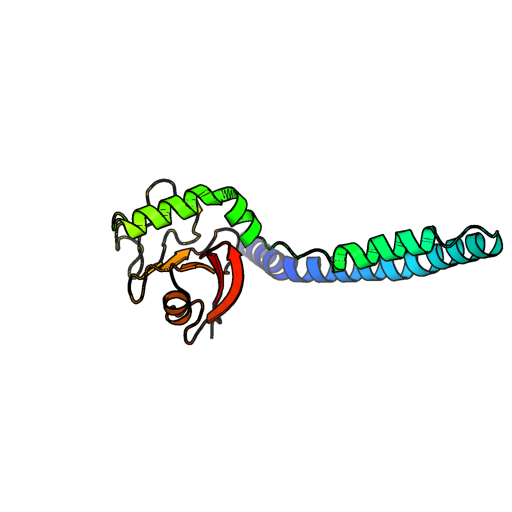. VAL A 1 140 ? 0.794 -9.845 -2.440 1.00 87.56 140 VAL A N 1
ATOM 1138 C CA . VAL A 1 140 ? 1.970 -9.703 -3.295 1.00 87.56 140 VAL A CA 1
ATOM 1139 C C . VAL A 1 140 ? 3.253 -9.393 -2.523 1.00 87.56 140 VAL A C 1
ATOM 1141 O O . VAL A 1 140 ? 4.336 -9.482 -3.100 1.00 87.56 140 VAL A O 1
ATOM 1144 N N . SER A 1 141 ? 3.162 -9.015 -1.242 1.00 87.81 141 SER A N 1
ATOM 1145 C CA . SER A 1 141 ? 4.314 -8.550 -0.466 1.00 87.81 141 SER A CA 1
ATOM 1146 C C . SER A 1 141 ? 4.143 -8.767 1.034 1.00 87.81 141 SER A C 1
ATOM 1148 O O . SER A 1 141 ? 3.056 -8.993 1.539 1.00 87.81 141 SER A O 1
ATOM 1150 N N . ARG A 1 142 ? 5.249 -8.673 1.771 1.00 83.81 142 ARG A N 1
ATOM 1151 C CA . ARG A 1 142 ? 5.233 -8.603 3.239 1.00 83.81 142 ARG A CA 1
ATOM 1152 C C . ARG A 1 142 ? 5.202 -7.172 3.768 1.00 83.81 142 ARG A C 1
ATOM 1154 O O . ARG A 1 142 ? 5.155 -6.985 4.977 1.00 83.81 142 ARG A O 1
ATOM 1161 N N . ARG A 1 143 ? 5.304 -6.172 2.889 1.00 89.12 143 ARG A N 1
ATOM 1162 C CA . ARG A 1 143 ? 5.148 -4.772 3.288 1.00 89.12 143 ARG A CA 1
ATOM 1163 C C . ARG A 1 143 ? 3.685 -4.480 3.532 1.00 89.12 143 ARG A C 1
ATOM 1165 O O . ARG A 1 143 ? 2.830 -5.003 2.826 1.00 89.12 143 ARG A O 1
ATOM 1172 N N . LEU A 1 144 ? 3.433 -3.637 4.513 1.00 92.00 144 LEU A N 1
ATOM 1173 C CA . LEU A 1 144 ? 2.089 -3.323 4.952 1.00 92.00 144 LEU A CA 1
ATOM 1174 C C . LEU A 1 144 ? 1.573 -2.145 4.139 1.00 92.00 144 LEU A C 1
ATOM 1176 O O . LEU A 1 144 ? 2.308 -1.187 3.892 1.00 92.00 144 LEU A O 1
ATOM 1180 N N . LEU A 1 145 ? 0.327 -2.245 3.699 1.00 94.69 145 LEU A N 1
ATOM 1181 C CA . LEU A 1 145 ? -0.389 -1.156 3.062 1.00 94.69 145 LEU A CA 1
ATOM 1182 C C . LEU A 1 145 ? -1.336 -0.571 4.102 1.00 94.69 145 LEU A C 1
ATOM 1184 O O . LEU A 1 145 ? -2.196 -1.281 4.618 1.00 94.69 145 LEU A O 1
ATOM 1188 N N . VAL A 1 146 ? -1.149 0.701 4.431 1.00 95.69 146 VAL A N 1
ATOM 1189 C CA . VAL A 1 146 ? -1.835 1.344 5.548 1.00 95.69 146 VAL A CA 1
ATOM 1190 C C . VAL A 1 146 ? -2.558 2.587 5.074 1.00 95.69 146 VAL A C 1
ATOM 1192 O O . VAL A 1 146 ? -1.954 3.484 4.485 1.00 95.69 146 VAL A O 1
ATOM 1195 N N . TYR A 1 147 ? -3.852 2.631 5.363 1.00 96.88 147 TYR A N 1
ATOM 1196 C CA . TYR A 1 147 ? -4.654 3.839 5.300 1.00 96.88 147 TYR A CA 1
ATOM 1197 C C . TYR A 1 147 ? -4.602 4.547 6.652 1.00 96.88 147 TYR A C 1
ATOM 1199 O O . TYR A 1 147 ? -4.819 3.896 7.672 1.00 96.88 147 TYR A O 1
ATOM 1207 N N . ALA A 1 148 ? -4.358 5.856 6.673 1.00 96.19 148 ALA A N 1
ATOM 1208 C CA . ALA A 1 148 ? -4.418 6.669 7.886 1.00 96.19 148 ALA A CA 1
ATOM 1209 C C . ALA A 1 148 ? -5.047 8.039 7.600 1.00 96.19 148 ALA A C 1
ATOM 1211 O O . ALA A 1 148 ? -4.529 8.816 6.793 1.00 96.19 148 ALA A O 1
ATOM 1212 N N . GLU A 1 149 ? -6.139 8.370 8.297 1.00 95.44 149 GLU A N 1
ATOM 1213 C CA . GLU A 1 149 ? -6.845 9.649 8.104 1.00 95.44 149 GLU A CA 1
ATOM 1214 C C . GLU A 1 149 ? -5.990 10.866 8.476 1.00 95.44 149 GLU A C 1
ATOM 1216 O O . GLU A 1 149 ? -6.136 11.937 7.889 1.00 95.44 149 GLU A O 1
ATOM 1221 N N . THR A 1 150 ? -5.082 10.722 9.441 1.00 94.25 150 THR A N 1
ATOM 1222 C CA . THR A 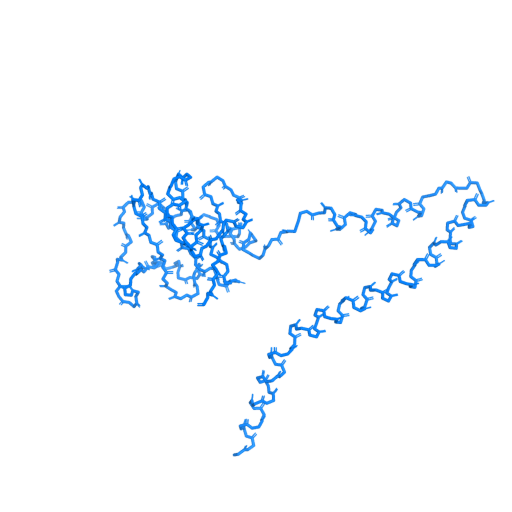1 150 ? -4.198 11.804 9.885 1.00 94.25 150 THR A CA 1
ATOM 1223 C C . THR A 1 150 ? -2.756 11.326 10.014 1.00 94.25 150 THR A C 1
ATOM 1225 O O . THR A 1 150 ? -2.492 10.155 10.293 1.00 94.25 150 THR A O 1
ATOM 1228 N N . GLU A 1 151 ? -1.799 12.250 9.866 1.00 89.94 151 GLU A N 1
ATOM 1229 C CA . GLU A 1 151 ? -0.386 11.946 10.132 1.00 89.94 151 GLU A CA 1
ATOM 1230 C C . GLU A 1 151 ? -0.172 11.509 11.587 1.00 89.94 151 GLU A C 1
ATOM 1232 O O . GLU A 1 151 ? 0.643 10.637 11.855 1.00 89.94 151 GLU A O 1
ATOM 1237 N N . GLU A 1 152 ? -0.933 12.062 12.533 1.00 89.44 152 GLU A N 1
ATOM 1238 C CA . GLU A 1 152 ? -0.870 11.687 13.950 1.00 89.44 152 GLU A CA 1
ATOM 1239 C C . GLU A 1 152 ? -1.263 10.221 14.170 1.00 89.44 152 GLU A C 1
ATOM 1241 O O . GLU A 1 152 ? -0.592 9.517 14.923 1.00 89.44 152 GLU A O 1
ATOM 1246 N N . ALA A 1 153 ? -2.307 9.744 13.484 1.00 90.38 153 ALA A N 1
ATOM 1247 C CA . ALA A 1 153 ? -2.712 8.342 13.528 1.00 90.38 153 ALA A CA 1
ATOM 1248 C C . ALA A 1 153 ? -1.664 7.432 12.884 1.00 90.38 153 ALA A C 1
ATOM 1250 O O . ALA A 1 153 ? -1.330 6.391 13.445 1.00 90.38 153 ALA A O 1
ATOM 1251 N N . LEU A 1 154 ? -1.069 7.868 11.771 1.00 89.44 154 LEU A N 1
ATOM 1252 C CA . LEU A 1 154 ? 0.023 7.146 11.121 1.00 89.44 154 LEU A CA 1
ATOM 1253 C C . LEU A 1 154 ? 1.260 7.016 12.025 1.00 89.44 154 LEU A C 1
ATOM 1255 O O . LEU A 1 154 ? 1.876 5.954 12.073 1.00 89.44 154 LEU A O 1
ATOM 1259 N N . GLN A 1 155 ? 1.624 8.084 12.741 1.00 86.81 155 GLN A N 1
ATOM 1260 C CA . GLN A 1 155 ? 2.768 8.099 13.660 1.00 86.81 155 GLN A CA 1
ATOM 1261 C C . GLN A 1 155 ? 2.500 7.307 14.944 1.00 86.81 155 GLN A C 1
ATOM 1263 O O . GLN A 1 155 ? 3.412 6.693 15.491 1.00 86.81 155 GLN A O 1
ATOM 1268 N N . ALA A 1 156 ? 1.257 7.301 15.429 1.00 83.44 156 ALA A N 1
ATOM 1269 C CA . ALA A 1 156 ? 0.860 6.476 16.565 1.00 83.44 156 ALA A CA 1
ATOM 1270 C C . ALA A 1 156 ? 0.857 4.976 16.220 1.00 83.44 156 ALA A C 1
ATOM 1272 O O . ALA A 1 156 ? 1.030 4.144 17.112 1.00 83.44 156 ALA A O 1
ATOM 1273 N N . TYR A 1 157 ? 0.686 4.633 14.939 1.00 84.50 157 TYR A N 1
ATOM 1274 C CA . TYR A 1 157 ? 0.558 3.255 14.496 1.00 84.50 157 TYR A CA 1
ATOM 1275 C C . TYR A 1 157 ? 1.894 2.507 14.496 1.00 84.50 157 TYR A C 1
ATOM 1277 O O . TYR A 1 157 ? 2.839 2.873 13.786 1.00 84.50 157 TYR A O 1
ATOM 1285 N N . VAL A 1 158 ? 1.958 1.415 15.265 1.00 77.25 158 VAL A N 1
ATOM 1286 C CA . VAL A 1 158 ? 3.193 0.657 15.543 1.00 77.25 158 VAL A CA 1
ATOM 1287 C C . VAL A 1 158 ? 3.900 0.205 14.266 1.00 77.25 158 VAL A C 1
ATOM 1289 O O . VAL A 1 158 ? 5.117 0.329 14.168 1.00 77.25 158 VAL A O 1
ATOM 1292 N N . SER A 1 159 ? 3.141 -0.253 13.271 1.00 74.25 159 SER A N 1
ATOM 1293 C CA . SER A 1 159 ? 3.681 -0.822 12.035 1.00 74.25 159 SER A CA 1
ATOM 1294 C C . SER A 1 159 ? 4.209 0.204 11.017 1.00 74.25 159 SER A C 1
ATOM 1296 O O . SER A 1 159 ? 4.858 -0.196 10.051 1.00 74.25 159 SER A O 1
ATOM 1298 N N . CYS A 1 160 ? 3.938 1.504 11.194 1.00 71.31 160 CYS A N 1
ATOM 1299 C CA . CYS A 1 160 ? 4.293 2.558 10.229 1.00 71.31 160 CYS A CA 1
ATOM 1300 C C . CYS A 1 160 ? 5.123 3.701 10.811 1.00 71.31 160 CYS A C 1
ATOM 1302 O O . CYS A 1 160 ? 6.017 4.191 10.127 1.00 71.31 160 CYS A O 1
ATOM 1304 N N . GLY A 1 161 ? 4.826 4.156 12.027 1.00 61.94 161 GLY A N 1
ATOM 1305 C CA . GLY A 1 161 ? 5.536 5.275 12.658 1.00 61.94 161 GLY A CA 1
ATOM 1306 C C . GLY A 1 161 ? 5.843 5.083 14.143 1.00 61.94 161 GLY A C 1
ATOM 1307 O O . GLY A 1 161 ? 6.601 5.869 14.708 1.00 61.94 161 GLY A O 1
ATOM 1308 N N . GLY A 1 162 ? 5.293 4.036 14.767 1.00 66.56 162 GLY A N 1
ATOM 1309 C CA . GLY A 1 162 ? 5.606 3.667 16.142 1.00 66.56 162 GLY A CA 1
ATOM 1310 C C . GLY A 1 162 ? 6.961 2.965 16.287 1.00 66.56 162 GLY A C 1
ATOM 1311 O O . GLY A 1 162 ? 7.839 3.061 15.435 1.00 66.56 162 GLY A O 1
ATOM 1312 N N . SER A 1 163 ? 7.162 2.269 17.408 1.00 66.25 163 SER A N 1
ATOM 1313 C CA . SER A 1 163 ? 8.489 1.783 17.821 1.00 66.25 163 SER A CA 1
ATOM 1314 C C . SER A 1 163 ? 9.139 0.758 16.888 1.00 66.25 163 SER A C 1
ATOM 1316 O O . SER A 1 163 ? 10.366 0.672 16.883 1.00 66.25 163 SER A O 1
ATOM 1318 N N . ASP A 1 164 ? 8.342 0.015 16.115 1.00 72.62 164 ASP A N 1
ATOM 1319 C CA . ASP A 1 164 ? 8.786 -1.184 15.387 1.00 72.62 164 ASP A CA 1
ATOM 1320 C C . ASP A 1 164 ? 8.576 -1.075 13.861 1.00 72.62 164 ASP A C 1
ATOM 1322 O O . ASP A 1 164 ? 8.678 -2.065 13.130 1.00 72.62 164 ASP A O 1
ATOM 1326 N N . GLY A 1 165 ? 8.270 0.127 13.361 1.00 80.69 165 GLY A N 1
ATOM 1327 C CA . GLY A 1 165 ? 7.959 0.351 11.953 1.00 80.69 165 GLY A CA 1
ATOM 1328 C C . GLY A 1 165 ? 8.458 1.684 11.406 1.00 80.69 165 GLY A C 1
ATOM 1329 O O . GLY A 1 165 ? 8.815 2.602 12.141 1.00 80.69 165 GLY A O 1
ATOM 1330 N N . SER A 1 166 ? 8.496 1.792 10.079 1.00 84.88 166 SER A N 1
ATOM 1331 C CA . SER A 1 166 ? 8.819 3.040 9.386 1.00 84.88 166 SER A CA 1
ATOM 1332 C C . SER A 1 166 ? 8.010 3.225 8.105 1.00 84.88 166 SER A C 1
ATOM 1334 O O . SER A 1 166 ? 7.673 2.269 7.397 1.00 84.88 166 SER A O 1
ATOM 1336 N N . ILE A 1 167 ? 7.721 4.487 7.780 1.00 87.81 167 ILE A N 1
ATOM 1337 C CA . ILE A 1 167 ? 7.047 4.862 6.539 1.00 87.81 167 ILE A CA 1
ATOM 1338 C C . ILE A 1 167 ? 8.047 4.679 5.399 1.00 87.81 167 ILE A C 1
ATOM 1340 O O . ILE A 1 167 ? 9.036 5.405 5.297 1.00 87.81 167 ILE A O 1
ATOM 1344 N N . GLY A 1 168 ? 7.778 3.718 4.519 1.00 82.69 168 GLY A N 1
ATOM 1345 C CA . GLY A 1 168 ? 8.584 3.494 3.325 1.00 82.69 168 GLY A CA 1
ATOM 1346 C C . GLY A 1 168 ? 8.272 4.502 2.231 1.00 82.69 168 GLY A C 1
ATOM 1347 O O . GLY A 1 168 ? 9.177 5.116 1.664 1.00 82.69 168 GLY A O 1
ATOM 1348 N N . LYS A 1 169 ? 6.983 4.665 1.916 1.00 88.94 169 LYS A N 1
ATOM 1349 C CA . LYS A 1 169 ? 6.526 5.552 0.841 1.00 88.94 169 LYS A CA 1
ATOM 1350 C C . LYS A 1 169 ? 5.065 5.959 1.024 1.00 88.94 169 LYS A C 1
ATOM 1352 O O . LYS A 1 169 ? 4.236 5.122 1.355 1.00 88.94 169 LYS A O 1
ATOM 1357 N N . ASN A 1 170 ? 4.755 7.226 0.760 1.00 92.81 170 ASN A N 1
ATOM 1358 C CA . ASN A 1 170 ? 3.386 7.690 0.531 1.00 92.81 170 ASN A CA 1
ATOM 1359 C C . ASN A 1 170 ? 3.048 7.460 -0.953 1.00 92.81 170 ASN A C 1
ATOM 1361 O O . ASN A 1 170 ? 3.831 7.862 -1.821 1.00 92.81 170 ASN A O 1
ATOM 1365 N N . ILE A 1 171 ? 1.939 6.771 -1.222 1.00 93.06 171 ILE A N 1
ATOM 1366 C CA . ILE A 1 171 ? 1.515 6.419 -2.585 1.00 93.06 171 ILE A CA 1
ATOM 1367 C C . ILE A 1 171 ? 0.316 7.239 -3.068 1.00 93.06 171 ILE A C 1
ATOM 1369 O O . ILE A 1 171 ? 0.245 7.535 -4.258 1.00 93.06 171 ILE A O 1
ATOM 1373 N N . GLU A 1 172 ? -0.578 7.636 -2.163 1.00 93.06 172 GLU A N 1
ATOM 1374 C CA . GLU A 1 172 ? -1.759 8.458 -2.433 1.00 93.06 172 GLU A CA 1
ATOM 1375 C C . GLU A 1 172 ? -2.192 9.184 -1.147 1.00 93.06 172 GLU A C 1
ATOM 1377 O O . GLU A 1 172 ? -1.663 8.929 -0.063 1.00 93.06 172 GLU A O 1
ATOM 1382 N N . GLU A 1 173 ? -3.140 10.118 -1.254 1.00 93.81 173 GLU A N 1
ATOM 1383 C CA . GLU A 1 173 ? -3.732 10.792 -0.100 1.00 93.81 173 GLU A CA 1
ATOM 1384 C C . GLU A 1 173 ? -4.211 9.755 0.929 1.00 93.81 173 GLU A C 1
ATOM 1386 O O . GLU A 1 173 ? -5.017 8.882 0.616 1.00 93.81 173 GLU A O 1
ATOM 1391 N N . HIS A 1 174 ? -3.666 9.833 2.146 1.00 96.12 174 HIS A N 1
ATOM 1392 C CA . HIS A 1 174 ? -3.915 8.903 3.255 1.00 96.12 174 HIS A CA 1
ATOM 1393 C C . HIS A 1 174 ? -3.403 7.462 3.087 1.00 96.12 174 HIS A C 1
ATOM 1395 O O . HIS A 1 174 ? -3.582 6.670 4.011 1.00 96.12 174 HIS A O 1
ATOM 1401 N N . TRP A 1 175 ? -2.725 7.114 1.988 1.00 96.44 175 TRP A N 1
ATOM 1402 C CA . TRP A 1 175 ? -2.218 5.760 1.736 1.00 96.44 175 TRP A CA 1
ATOM 1403 C C . TRP A 1 175 ? -0.693 5.672 1.795 1.00 96.44 175 TRP A C 1
ATOM 1405 O O . TRP A 1 175 ? 0.045 6.378 1.096 1.00 96.44 175 TRP A O 1
ATOM 1415 N N . TYR A 1 176 ? -0.211 4.728 2.600 1.00 94.94 176 TYR A N 1
ATOM 1416 C CA . TYR A 1 176 ? 1.201 4.561 2.914 1.00 94.94 176 TYR A CA 1
ATOM 1417 C C . TYR A 1 176 ? 1.628 3.098 2.792 1.00 94.94 176 TYR A C 1
ATOM 1419 O O . TYR A 1 176 ? 0.909 2.179 3.175 1.00 94.94 176 TYR A O 1
ATOM 1427 N N . ILE A 1 177 ? 2.839 2.881 2.286 1.00 93.50 177 ILE A N 1
ATOM 1428 C CA . ILE A 1 177 ? 3.534 1.597 2.350 1.00 93.50 177 ILE A CA 1
ATOM 1429 C C . ILE A 1 177 ? 4.507 1.658 3.517 1.00 93.50 177 ILE A C 1
ATOM 1431 O O . ILE A 1 177 ? 5.399 2.513 3.544 1.00 93.50 177 ILE A O 1
ATOM 1435 N N . CYS A 1 178 ? 4.370 0.713 4.437 1.00 91.50 178 CYS A N 1
ATOM 1436 C CA . CYS A 1 178 ? 5.159 0.660 5.654 1.00 91.50 178 CYS A CA 1
ATOM 1437 C C . CYS A 1 178 ? 6.066 -0.564 5.711 1.00 91.50 178 CYS A C 1
ATOM 1439 O O . CYS A 1 178 ? 5.776 -1.638 5.167 1.00 91.50 178 CYS A O 1
ATOM 1441 N N . HIS A 1 179 ? 7.201 -0.366 6.371 1.00 85.81 179 HIS A N 1
ATOM 1442 C CA . HIS A 1 179 ? 8.173 -1.394 6.684 1.00 85.81 179 HIS A CA 1
ATOM 1443 C C . HIS A 1 179 ? 8.048 -1.752 8.154 1.00 85.81 179 HIS A C 1
ATOM 1445 O O . HIS A 1 179 ? 8.165 -0.879 9.006 1.00 85.81 179 HIS A O 1
ATOM 1451 N N . GLN A 1 180 ? 7.852 -3.034 8.429 1.00 77.44 180 GLN A N 1
ATOM 1452 C CA . GLN A 1 180 ? 7.909 -3.569 9.779 1.00 77.44 180 GLN A CA 1
ATOM 1453 C C . GLN A 1 180 ? 9.309 -4.149 9.983 1.00 77.44 180 GLN A C 1
ATOM 1455 O O . GLN A 1 180 ? 9.727 -5.030 9.221 1.00 77.44 180 GLN A O 1
ATOM 1460 N N . ASP A 1 181 ? 10.043 -3.642 10.968 1.00 64.31 181 ASP A N 1
ATOM 1461 C CA . ASP A 1 181 ? 11.348 -4.184 11.330 1.00 64.31 181 ASP A CA 1
ATOM 1462 C C . ASP A 1 181 ? 11.112 -5.356 12.288 1.00 64.31 181 ASP A C 1
ATOM 1464 O O . ASP A 1 181 ? 10.914 -5.191 13.488 1.00 64.31 181 ASP A O 1
ATOM 1468 N N . TRP A 1 182 ? 11.080 -6.571 11.738 1.00 54.97 182 TRP A N 1
ATOM 1469 C CA . TRP A 1 182 ? 10.975 -7.791 12.539 1.00 54.97 182 TRP A CA 1
ATOM 1470 C C . TRP A 1 182 ? 12.308 -8.013 13.271 1.00 54.97 182 TRP A C 1
ATOM 1472 O O . TRP A 1 182 ? 13.241 -8.565 12.683 1.00 54.97 182 TRP A O 1
ATOM 1482 N N . ASN A 1 183 ? 12.404 -7.558 14.524 1.00 46.62 183 ASN A N 1
ATOM 1483 C CA . ASN A 1 183 ? 13.483 -7.929 15.450 1.00 46.62 183 ASN A CA 1
ATOM 1484 C C . ASN A 1 183 ? 13.254 -9.317 16.061 1.00 46.62 183 ASN A C 1
ATOM 1486 O O . ASN A 1 183 ? 12.122 -9.592 16.516 1.00 46.62 183 ASN A O 1
#

Sequence (183 aa):
MIISVVYAVWIYISFRTPLFIFDGYICYSLILLVIATPILFWINLRAFLRGKGPIVLVIYIACVILPWSMPRITLEETFFAEHQSEFEEVVELARQGQIEHGGMCQYAYLPPAGYEHLTIDKCIFVEYVPALTVEFTPRVSRRLLVYAETEEALQAYVSCGGSDGSIGKNIEEHWYICHQDWN

pLDDT: mean 80.09, std 14.9, range [46.5, 97.69]

Secondary structure (DSSP, 8-state):
-HHHHHHHHHHHHHHHHHHHHHHHHHHHHHHHHHHHHHHHHHHHHHHHHTT--SHHHHHHHHHHHHHHHS----HHHHHHHHSHHHHHHHHHHHHTT-SPB-TT-TTSBPPPTT-TTS-SSS-BEEE-SSS-EEEE--TT-SSEEEEESSHHHHHH-TTTTSTTEEEEEEEETTEEEEEE---